Protein AF-A0A9W7A7F4-F1 (afdb_monomer)

InterPro domains:
  IPR001915 Peptidase M48 [PF01435] (98-163)
  IPR051156 Mitochondrial and Outer Membrane Metalloprotease [PTHR22726] (37-163)

Secondary structure (DSSP, 8-state):
--HHHHHHHHHHHHHHH-HHHHHHHHHHHHHHHHS-EE-TTSPEEPPEEPPTTSHHHHHHHHHHHHHHHHHHHHHHHHHHHHHHHHH-TTS-HHHHHHHHHHHHHHHHHHHHHSS--EEEEEE-SS--EEE-TTSTTEEEEETHHHHTS---HHHHHHHHHH-

Radius of gyration: 20.84 Å; Cα contacts (8 Å, |Δi|>4): 187; chains: 1; bounding box: 45×33×65 Å

Organism: NCBI:txid2557542

Solvent-accessible surface area (backbone atoms only — not comparable to full-atom values): 9164 Å² total; per-residue (Å²): 134,54,74,66,58,53,50,51,52,50,52,51,52,49,33,71,75,38,50,67,62,43,50,52,49,52,51,50,53,53,48,49,74,74,47,65,41,63,43,101,86,70,44,84,41,82,60,49,72,56,53,74,84,36,69,70,35,45,51,50,45,54,43,49,53,50,49,56,51,49,53,48,54,53,40,52,52,52,39,54,55,42,54,52,49,74,69,37,87,84,48,60,73,92,53,45,65,61,47,53,52,51,36,51,52,37,52,54,52,44,56,71,67,58,70,82,73,45,72,47,34,31,59,34,73,59,65,45,70,47,61,45,89,92,47,70,59,36,43,38,34,26,42,3,36,58,68,70,67,52,47,50,72,67,56,46,40,52,56,65,66,73,91

Foldseek 3Di:
DDPVVVVVVVLVVVCVVPVPVSLVVVVQVVQCVPQWDADPVRHTDRWDWDDCPDPVNVLLVVLLVVLLVVQLVVLVVLLVVLVVLLPDPPRDPVCNVVSVVSNVVSVVVNVLSPDAAHEIETAHLPQDWDDDPSNRRYIYGYCNVCPVVVDDSVRSSVRSNVD

Mean predicted aligned error: 6.33 Å

Nearest PDB structures (foldseek):
  1wp1-assembly2_B  TM=5.362E-01  e=5.626E+00  Pseudomonas aeruginosa

Structure (mmCIF, N/CA/C/O backbone):
data_AF-A0A9W7A7F4-F1
#
_entry.id   AF-A0A9W7A7F4-F1
#
loop_
_atom_site.group_PDB
_atom_site.id
_atom_site.type_symbol
_atom_site.label_atom_id
_atom_site.label_alt_id
_atom_site.label_comp_id
_atom_site.label_asym_id
_atom_site.label_entity_id
_atom_site.label_seq_id
_atom_site.pdbx_PDB_ins_code
_atom_site.Cartn_x
_atom_site.Cartn_y
_atom_site.Cartn_z
_atom_site.occupancy
_atom_site.B_iso_or_equiv
_atom_site.auth_seq_id
_atom_site.auth_comp_id
_atom_site.auth_asym_id
_atom_site.auth_atom_id
_atom_site.pdbx_PDB_model_num
ATOM 1 N N . MET A 1 1 ? 25.182 19.695 19.123 1.00 54.38 1 MET A N 1
ATOM 2 C CA . MET A 1 1 ? 24.332 18.549 18.725 1.00 54.38 1 MET A CA 1
ATOM 3 C C . MET A 1 1 ? 22.884 19.006 18.854 1.00 54.38 1 MET A C 1
ATOM 5 O O . MET A 1 1 ? 22.539 19.484 19.928 1.00 54.38 1 MET A O 1
ATOM 9 N N . SER A 1 2 ? 22.081 19.009 17.782 1.00 72.38 2 SER A N 1
ATOM 10 C CA . SER A 1 2 ? 20.698 19.516 17.869 1.00 72.38 2 SER A CA 1
ATOM 11 C C . SER A 1 2 ? 19.774 18.485 18.524 1.00 72.38 2 SER A C 1
ATOM 13 O O . SER A 1 2 ? 19.998 17.283 18.389 1.00 72.38 2 SER A O 1
ATOM 15 N N . ILE A 1 3 ? 18.711 18.945 19.191 1.00 62.50 3 ILE A N 1
ATOM 16 C CA . ILE A 1 3 ? 17.691 18.084 19.822 1.00 62.50 3 ILE A CA 1
ATOM 17 C C . ILE A 1 3 ? 17.144 17.045 18.825 1.00 62.50 3 ILE A C 1
ATOM 19 O O . ILE A 1 3 ? 16.932 15.889 19.180 1.00 62.50 3 ILE A O 1
ATOM 23 N N . TYR A 1 4 ? 17.008 17.425 17.551 1.00 57.25 4 TYR A N 1
ATOM 24 C CA . TYR A 1 4 ? 16.589 16.534 16.469 1.00 57.25 4 TYR A CA 1
ATOM 25 C C . TYR A 1 4 ? 17.594 15.404 16.189 1.00 57.25 4 TYR A C 1
ATOM 27 O O . TYR A 1 4 ? 17.204 14.250 16.017 1.00 57.25 4 TYR A O 1
ATOM 35 N N . GLN A 1 5 ? 18.895 15.706 16.170 1.00 56.16 5 GLN A N 1
ATOM 36 C CA . GLN A 1 5 ? 19.937 14.698 15.950 1.00 56.16 5 GLN A CA 1
ATOM 37 C C . GLN A 1 5 ? 20.055 13.736 17.135 1.00 56.16 5 GLN A C 1
ATOM 39 O O . GLN A 1 5 ? 20.182 12.531 16.926 1.00 56.16 5 GLN A O 1
ATOM 44 N N . THR A 1 6 ? 19.939 14.250 18.362 1.00 59.50 6 THR A N 1
ATOM 45 C CA . THR A 1 6 ? 19.920 13.433 19.582 1.00 59.50 6 THR A CA 1
ATOM 46 C C . THR A 1 6 ? 18.681 12.535 19.628 1.00 59.50 6 THR A C 1
ATOM 48 O O . THR A 1 6 ? 18.804 11.340 19.883 1.00 59.50 6 THR A O 1
ATOM 51 N N . GLY A 1 7 ? 17.501 13.066 19.285 1.00 56.88 7 GLY A N 1
ATOM 52 C CA . GLY A 1 7 ? 16.259 12.291 19.194 1.00 56.88 7 GLY A CA 1
ATOM 53 C C . GLY A 1 7 ? 16.310 11.202 18.118 1.00 56.88 7 GLY A C 1
ATOM 54 O O . GLY A 1 7 ? 15.898 10.071 18.368 1.00 56.88 7 GLY A O 1
ATOM 55 N N . LYS A 1 8 ? 16.895 11.496 16.948 1.00 70.75 8 LYS A N 1
ATOM 56 C CA . LYS A 1 8 ? 17.118 10.503 15.887 1.00 70.75 8 LYS A CA 1
ATOM 57 C C . LYS A 1 8 ? 18.066 9.391 16.344 1.00 70.75 8 LYS A C 1
ATOM 59 O O . LYS A 1 8 ? 17.752 8.223 16.139 1.00 70.75 8 LYS A O 1
ATOM 64 N N . ALA A 1 9 ? 19.183 9.747 16.982 1.00 65.00 9 ALA A N 1
ATOM 65 C CA . ALA A 1 9 ? 20.168 8.792 17.488 1.00 65.00 9 ALA A CA 1
ATOM 66 C C . ALA A 1 9 ? 19.584 7.880 18.584 1.00 65.00 9 ALA A C 1
ATOM 68 O O . ALA A 1 9 ? 19.774 6.662 18.542 1.00 65.00 9 ALA A O 1
ATOM 69 N N . MET A 1 10 ? 18.810 8.447 19.517 1.00 63.84 10 MET A N 1
ATOM 70 C CA . MET A 1 10 ? 18.088 7.678 20.536 1.00 63.84 10 MET A CA 1
ATOM 71 C C . MET A 1 10 ? 17.036 6.758 19.913 1.00 63.84 10 MET A C 1
ATOM 73 O O . MET A 1 10 ? 17.006 5.574 20.236 1.00 63.84 10 MET A O 1
ATOM 77 N N . GLY A 1 11 ? 16.244 7.252 18.957 1.00 70.44 11 GLY A N 1
ATOM 78 C CA . GLY A 1 11 ? 15.272 6.432 18.231 1.00 70.44 11 GLY A CA 1
ATOM 79 C C . GLY A 1 11 ? 15.921 5.255 17.496 1.00 70.44 11 GLY A C 1
ATOM 80 O O . GLY A 1 11 ? 15.416 4.135 17.559 1.00 70.44 11 GLY A O 1
ATOM 81 N N . THR A 1 12 ? 17.081 5.466 16.861 1.00 74.44 12 THR A N 1
ATOM 82 C CA . THR A 1 12 ? 17.837 4.380 16.216 1.00 74.44 12 THR A CA 1
ATOM 83 C C . THR A 1 12 ? 18.415 3.378 17.211 1.00 74.44 12 THR A C 1
ATOM 85 O O . THR A 1 12 ? 18.396 2.182 16.933 1.00 74.44 12 THR A O 1
ATOM 88 N N . ALA A 1 13 ? 18.892 3.830 18.374 1.00 72.62 13 ALA A N 1
ATOM 89 C CA . ALA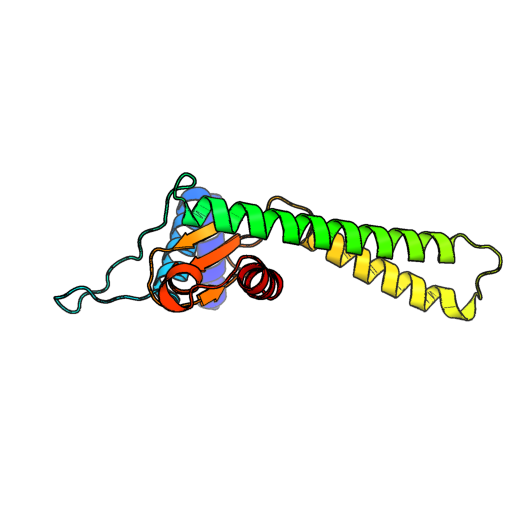 A 1 13 ? 19.426 2.946 19.409 1.00 72.62 13 ALA A CA 1
ATOM 90 C C . ALA A 1 13 ? 18.321 2.098 20.063 1.00 72.62 13 ALA A C 1
ATOM 92 O O . ALA A 1 13 ? 18.501 0.900 20.277 1.00 72.62 13 ALA A O 1
ATOM 93 N N . GLU A 1 14 ? 17.154 2.691 20.329 1.00 72.75 14 GLU A N 1
ATOM 94 C CA . GLU A 1 14 ? 15.988 1.966 20.841 1.00 72.75 14 GLU A CA 1
ATOM 95 C C . GLU A 1 14 ? 15.460 0.945 19.831 1.00 72.75 14 GLU A C 1
ATOM 97 O O . GLU A 1 14 ? 15.191 -0.198 20.204 1.00 72.75 14 GLU A O 1
ATOM 102 N N . TYR A 1 15 ? 15.368 1.327 18.553 1.00 75.81 15 TYR A N 1
ATOM 103 C CA . TYR A 1 15 ? 14.976 0.406 17.488 1.00 75.81 15 TYR A CA 1
ATOM 104 C C . TYR A 1 15 ? 15.977 -0.746 17.342 1.00 75.81 15 TYR A C 1
ATOM 106 O O . TYR A 1 15 ? 15.565 -1.888 17.184 1.00 75.81 15 TYR A O 1
ATOM 114 N N . ALA A 1 16 ? 17.284 -0.478 17.429 1.00 79.38 16 ALA A N 1
ATOM 115 C CA . ALA A 1 16 ? 18.311 -1.517 17.358 1.00 79.38 16 ALA A CA 1
ATOM 116 C C . ALA A 1 16 ? 18.244 -2.501 18.540 1.00 79.38 16 ALA A C 1
ATOM 118 O O . ALA A 1 16 ? 18.563 -3.677 18.375 1.00 79.38 16 ALA A O 1
ATOM 119 N N . ARG A 1 17 ? 17.817 -2.032 19.719 1.00 87.62 17 ARG A N 1
ATOM 120 C CA . ARG A 1 17 ? 17.702 -2.851 20.932 1.00 87.62 17 ARG A CA 1
ATOM 121 C C . ARG A 1 17 ? 16.476 -3.765 20.919 1.00 87.62 17 ARG A C 1
ATOM 123 O O . ARG A 1 17 ? 16.596 -4.925 21.299 1.00 87.62 17 ARG A O 1
ATOM 130 N N . ASP A 1 18 ? 15.313 -3.252 20.515 1.00 88.62 18 ASP A N 1
ATOM 131 C CA . ASP A 1 18 ? 14.085 -4.044 20.359 1.00 88.62 18 ASP A CA 1
ATOM 132 C C . ASP A 1 18 ? 13.238 -3.522 19.182 1.00 88.62 18 ASP A C 1
ATOM 134 O O . ASP A 1 18 ? 12.336 -2.689 19.360 1.00 88.62 18 ASP A O 1
ATOM 138 N N . PRO A 1 19 ? 13.492 -4.037 17.965 1.00 83.62 19 PRO A N 1
ATOM 139 C CA . PRO A 1 19 ? 12.781 -3.606 16.768 1.00 83.62 19 PRO A CA 1
ATOM 140 C C . PRO A 1 19 ? 11.269 -3.831 16.861 1.00 83.62 19 PRO A C 1
ATOM 142 O O . PRO A 1 19 ? 10.488 -3.017 16.371 1.00 83.62 19 PRO A O 1
ATOM 145 N N . ARG A 1 20 ? 10.833 -4.915 17.520 1.00 84.75 20 ARG A N 1
ATOM 146 C CA . ARG A 1 20 ? 9.413 -5.288 17.599 1.00 84.75 20 ARG A CA 1
ATOM 147 C C . ARG A 1 20 ? 8.648 -4.346 18.518 1.00 84.75 20 ARG A C 1
ATOM 149 O O . ARG A 1 20 ? 7.540 -3.920 18.182 1.00 84.75 20 ARG A O 1
ATOM 156 N N . ALA A 1 21 ? 9.219 -4.008 19.673 1.00 85.88 21 ALA A N 1
ATOM 157 C CA . ALA A 1 21 ? 8.608 -3.043 20.580 1.00 85.88 21 ALA A CA 1
ATOM 158 C C . ALA A 1 21 ? 8.563 -1.638 19.964 1.00 85.88 21 ALA A C 1
ATOM 160 O O . ALA A 1 21 ? 7.541 -0.954 20.082 1.00 85.88 21 ALA A O 1
ATOM 161 N N . ALA A 1 22 ? 9.627 -1.226 19.268 1.00 84.62 22 ALA A N 1
ATOM 162 C CA . ALA A 1 22 ? 9.674 0.054 18.567 1.00 84.62 22 ALA A CA 1
ATOM 163 C C . ALA A 1 22 ? 8.623 0.129 17.445 1.00 84.62 22 ALA A C 1
ATOM 165 O O . ALA A 1 22 ? 7.849 1.083 17.382 1.00 84.62 22 ALA A O 1
ATOM 166 N N . GLU A 1 23 ? 8.513 -0.913 16.621 1.00 85.25 23 GLU A N 1
ATOM 167 C CA . GLU A 1 23 ? 7.505 -1.017 15.564 1.00 85.25 23 GLU A CA 1
ATOM 168 C C . GLU A 1 23 ? 6.076 -0.984 16.122 1.00 85.25 23 GLU A C 1
ATOM 170 O O . GLU A 1 23 ? 5.215 -0.271 15.601 1.00 85.25 23 GLU A O 1
ATOM 175 N N . LYS A 1 24 ? 5.816 -1.702 17.224 1.00 88.06 24 LYS A N 1
ATOM 176 C CA . LYS A 1 24 ? 4.527 -1.658 17.926 1.00 88.06 24 LYS A CA 1
ATOM 177 C C . LYS A 1 24 ? 4.209 -0.247 18.425 1.00 88.06 24 LYS A C 1
ATOM 179 O O . LYS A 1 24 ? 3.062 0.181 18.308 1.00 88.06 24 LYS A O 1
ATOM 184 N N . ARG A 1 25 ? 5.197 0.477 18.956 1.00 88.12 25 ARG A N 1
ATOM 185 C CA . ARG A 1 25 ? 5.030 1.855 19.439 1.00 88.12 25 ARG A CA 1
ATOM 186 C C . ARG A 1 25 ? 4.703 2.817 18.299 1.00 88.12 25 ARG A C 1
ATOM 188 O O . ARG A 1 25 ? 3.709 3.529 18.399 1.00 88.12 25 ARG A O 1
ATOM 195 N N . ILE A 1 26 ? 5.474 2.772 17.209 1.00 88.31 26 ILE A N 1
ATOM 196 C CA . ILE A 1 26 ? 5.240 3.574 15.996 1.00 88.31 26 ILE A CA 1
ATOM 197 C C . ILE A 1 26 ? 3.840 3.302 15.453 1.00 88.31 26 ILE A C 1
ATOM 199 O O . ILE A 1 26 ? 3.063 4.228 15.243 1.00 88.31 26 ILE A O 1
ATOM 203 N N . ARG A 1 27 ? 3.478 2.024 15.292 1.00 89.88 27 ARG A N 1
ATOM 204 C CA . ARG A 1 27 ? 2.142 1.627 14.840 1.00 89.88 27 ARG A CA 1
ATOM 205 C C . ARG A 1 27 ? 1.055 2.219 15.730 1.00 89.88 27 ARG A C 1
ATOM 207 O O . ARG A 1 27 ? 0.090 2.770 15.223 1.00 89.88 27 ARG A O 1
ATOM 214 N N . ASN A 1 28 ? 1.201 2.084 17.044 1.00 89.44 28 ASN A N 1
ATOM 215 C CA . ASN A 1 28 ? 0.206 2.572 17.987 1.00 89.44 28 ASN A CA 1
ATOM 216 C C . ASN A 1 28 ? 0.070 4.101 17.933 1.00 89.44 28 ASN A C 1
ATOM 218 O O . ASN A 1 28 ? -1.046 4.604 17.987 1.00 89.44 28 ASN A O 1
ATOM 222 N N . GLN A 1 29 ? 1.177 4.827 17.772 1.00 88.81 29 GLN A N 1
ATOM 223 C CA . GLN A 1 29 ? 1.161 6.278 17.595 1.00 88.81 29 GLN A CA 1
ATOM 224 C C . GLN A 1 29 ? 0.448 6.689 16.299 1.00 88.81 29 GLN A C 1
ATOM 226 O O . GLN A 1 29 ? -0.386 7.591 16.326 1.00 88.81 29 GLN A O 1
ATOM 231 N N . LEU A 1 30 ? 0.726 5.999 15.188 1.00 89.31 30 LEU A N 1
ATOM 232 C CA . LEU A 1 30 ? 0.061 6.243 13.906 1.00 89.31 30 LEU A CA 1
ATOM 233 C C . LEU A 1 30 ? -1.450 6.012 14.010 1.00 89.31 30 LEU A C 1
ATOM 235 O O . LEU A 1 30 ? -2.230 6.900 13.674 1.00 89.31 30 LEU A O 1
ATOM 239 N N . VAL A 1 31 ? -1.856 4.859 14.547 1.00 89.56 31 VAL A N 1
ATOM 240 C CA . VAL A 1 31 ? -3.269 4.500 14.748 1.00 89.56 31 VAL A CA 1
ATOM 241 C C . VAL A 1 31 ? -3.981 5.537 15.617 1.00 89.56 31 VAL A C 1
ATOM 243 O O . VAL A 1 31 ? -5.046 6.009 15.237 1.00 89.56 31 VAL A O 1
ATOM 246 N N . MET A 1 32 ? -3.376 5.956 16.732 1.00 88.12 32 MET A N 1
ATOM 247 C CA . MET A 1 32 ? -3.961 6.986 17.599 1.00 88.12 32 MET A CA 1
ATOM 248 C C . MET A 1 32 ? -4.123 8.335 16.905 1.00 88.12 32 MET A C 1
ATOM 250 O O . MET A 1 32 ? -5.066 9.047 17.212 1.00 88.12 32 MET A O 1
ATOM 254 N N . SER A 1 33 ? -3.214 8.702 15.999 1.00 87.38 33 SER A N 1
ATOM 255 C CA . SER A 1 33 ? -3.287 9.992 15.304 1.00 87.38 33 SER A CA 1
ATOM 256 C C . SER A 1 33 ? -4.374 10.055 14.227 1.00 87.38 33 SER A C 1
ATOM 258 O O . SER A 1 33 ? -4.843 11.144 13.922 1.00 87.38 33 SER A O 1
ATOM 260 N N . 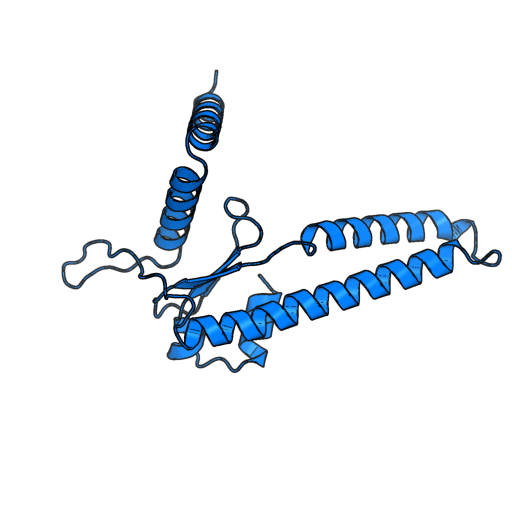GLN A 1 34 ? -4.761 8.909 13.657 1.00 85.94 34 GLN A N 1
ATOM 261 C CA . GLN A 1 34 ? -5.675 8.838 12.507 1.00 85.94 34 GLN A CA 1
ATOM 262 C C . GLN A 1 34 ? -7.061 8.291 12.863 1.00 85.94 34 GLN A C 1
ATOM 264 O O . GLN A 1 34 ? -8.049 8.660 12.246 1.00 85.94 34 GLN A O 1
ATOM 269 N N . ALA A 1 35 ? -7.156 7.424 13.869 1.00 81.94 35 ALA A N 1
ATOM 270 C CA . ALA A 1 35 ? -8.409 6.812 14.304 1.00 81.94 35 ALA A CA 1
ATOM 271 C C . ALA A 1 35 ? -8.767 7.233 15.737 1.00 81.94 35 ALA A C 1
ATOM 273 O O . ALA A 1 35 ? -9.302 6.444 16.504 1.00 81.94 35 ALA A O 1
ATOM 274 N N . PHE A 1 36 ? -8.406 8.457 16.134 1.00 83.38 36 PHE A N 1
ATOM 275 C CA . PHE A 1 36 ? -8.655 8.949 17.485 1.00 83.38 36 PHE A CA 1
ATOM 276 C C . PHE A 1 36 ? -10.147 8.922 17.829 1.00 83.38 36 PHE A C 1
ATOM 278 O O . PHE A 1 36 ? -10.967 9.508 17.124 1.00 83.38 36 PHE A O 1
ATOM 285 N N . GLU A 1 37 ? -10.474 8.312 18.964 1.00 82.75 37 GLU A N 1
ATOM 286 C CA . GLU A 1 37 ? -11.824 8.283 19.513 1.00 82.75 37 GLU A CA 1
ATOM 287 C C . GLU A 1 37 ? -11.792 8.618 21.003 1.00 82.75 37 GLU A C 1
ATOM 289 O O . GLU A 1 37 ? -10.815 8.340 21.707 1.00 82.75 37 GLU A O 1
ATOM 294 N N . LEU A 1 38 ? -12.884 9.205 21.485 1.00 85.69 38 LEU A N 1
ATOM 295 C CA . LEU A 1 38 ? -13.135 9.404 22.906 1.00 85.69 38 LEU A CA 1
ATOM 296 C C . LEU A 1 38 ? -14.102 8.327 23.404 1.00 85.69 38 LEU A C 1
ATOM 298 O O . LEU A 1 38 ? -15.012 7.922 22.682 1.00 85.69 38 LEU A O 1
ATOM 302 N N . ASP A 1 39 ? -13.905 7.854 24.630 1.00 85.06 39 ASP A N 1
ATOM 303 C CA . ASP A 1 39 ? -14.911 7.061 25.332 1.00 85.06 39 ASP A CA 1
ATOM 304 C C . ASP A 1 39 ? -16.077 7.938 25.826 1.00 85.06 39 ASP A C 1
ATOM 306 O O . ASP A 1 39 ? -16.063 9.164 25.699 1.00 85.06 39 ASP A O 1
ATOM 310 N N . GLU A 1 40 ? -17.102 7.309 26.407 1.00 85.56 40 GLU A N 1
ATOM 311 C CA . GLU A 1 40 ? -18.279 8.003 26.956 1.00 85.56 40 GLU A CA 1
ATOM 312 C C . GLU A 1 40 ? -17.922 9.021 28.058 1.00 85.56 40 GLU A C 1
ATOM 314 O O . GLU A 1 40 ? -18.688 9.944 28.324 1.00 85.56 40 GLU A O 1
ATOM 319 N N . GLY A 1 41 ? -16.746 8.884 28.680 1.00 87.56 41 GLY A N 1
ATOM 320 C CA . GLY A 1 41 ? -16.205 9.805 29.677 1.00 87.56 41 GLY A CA 1
ATOM 321 C C . GLY A 1 41 ? -15.279 10.879 29.099 1.00 87.56 41 GLY A C 1
ATOM 322 O O . GLY A 1 41 ? -14.627 11.585 29.872 1.00 87.56 41 GLY A O 1
ATOM 323 N N . GLY A 1 42 ? -15.176 10.996 27.771 1.00 86.25 42 GLY A N 1
ATOM 324 C CA . GLY A 1 42 ? -14.322 11.972 27.098 1.00 86.25 42 GLY A CA 1
ATOM 325 C C . GLY A 1 42 ? -12.825 11.654 27.162 1.00 86.25 42 GLY A C 1
ATOM 326 O O . GLY A 1 42 ? -12.007 12.537 26.899 1.00 86.25 42 GLY A O 1
ATOM 327 N N . LYS A 1 43 ? -12.430 10.424 27.521 1.00 86.00 43 LYS A N 1
ATOM 328 C CA . LYS A 1 43 ? -11.020 10.007 27.556 1.00 86.00 43 LYS A CA 1
ATOM 329 C C . LYS A 1 43 ? -10.603 9.370 26.230 1.00 86.00 43 LYS A C 1
ATOM 331 O O . LYS A 1 43 ? -11.397 8.652 25.629 1.00 86.00 43 LYS A O 1
ATOM 336 N N . PRO A 1 44 ? -9.345 9.558 25.790 1.00 83.56 44 PRO A N 1
ATOM 337 C CA . PRO A 1 44 ? -8.815 8.875 24.616 1.00 83.56 44 PRO A CA 1
ATOM 338 C C . PRO A 1 44 ? -8.951 7.355 24.722 1.00 83.56 44 PRO A C 1
ATOM 340 O O . PRO A 1 44 ? -8.377 6.725 25.615 1.00 83.56 44 PRO A O 1
ATOM 343 N N . LYS A 1 45 ? -9.666 6.763 23.772 1.00 86.50 45 LYS A N 1
ATOM 344 C CA . LYS A 1 45 ? -9.808 5.319 23.626 1.00 86.50 45 LYS A CA 1
ATOM 345 C C . LYS A 1 45 ? -8.855 4.839 22.542 1.00 86.50 45 LYS A C 1
ATOM 347 O O . LYS A 1 45 ? -8.834 5.372 21.437 1.00 86.50 45 LYS A O 1
ATOM 352 N N . PHE A 1 46 ? -8.065 3.813 22.853 1.00 85.50 46 PHE A N 1
ATOM 353 C CA . PHE A 1 46 ? -7.178 3.224 21.856 1.00 85.50 46 PHE A CA 1
ATOM 354 C C . PHE A 1 46 ? -7.994 2.424 20.826 1.00 85.50 46 PHE A C 1
ATOM 356 O O . PHE A 1 46 ? -8.728 1.514 21.233 1.00 85.50 46 PHE A O 1
ATOM 363 N N . PRO A 1 47 ? -7.852 2.699 19.518 1.00 87.94 47 PRO A N 1
ATOM 364 C CA . PRO A 1 47 ? -8.593 1.984 18.487 1.00 87.94 47 PRO A CA 1
ATOM 365 C C . PRO A 1 47 ? -8.229 0.505 18.473 1.00 87.94 47 PRO A C 1
ATOM 367 O O . PRO A 1 47 ? -7.056 0.116 18.530 1.00 87.94 47 PRO A O 1
ATOM 370 N N . LYS A 1 48 ? -9.242 -0.353 18.396 1.00 92.44 48 LYS A N 1
ATOM 371 C CA . LYS A 1 48 ? -9.031 -1.798 18.413 1.00 92.44 48 LYS A CA 1
ATOM 372 C C . LYS A 1 48 ? -8.523 -2.247 17.046 1.00 92.44 48 LYS A C 1
ATOM 374 O O . LYS A 1 48 ? -9.149 -1.994 16.027 1.00 92.44 48 LYS A O 1
ATOM 379 N N . LEU A 1 49 ? -7.403 -2.963 17.010 1.00 94.31 49 LEU A N 1
ATOM 380 C CA . LEU A 1 49 ? -6.955 -3.623 15.782 1.00 94.31 49 LEU A CA 1
ATOM 381 C C . LEU A 1 49 ? -7.712 -4.938 15.607 1.00 94.31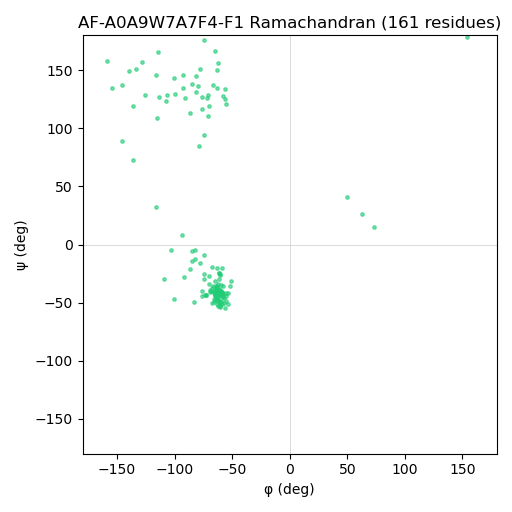 49 LEU A C 1
ATOM 383 O O . LEU A 1 49 ? -7.787 -5.745 16.538 1.00 94.31 49 LEU A O 1
ATOM 387 N N . LEU A 1 50 ? -8.253 -5.170 14.416 1.00 94.94 50 LEU A N 1
ATOM 388 C CA . LEU A 1 50 ? -8.966 -6.404 14.115 1.00 94.94 50 LEU A CA 1
ATOM 389 C C . LEU A 1 50 ? -7.991 -7.538 13.809 1.00 94.94 50 LEU A C 1
ATOM 391 O O . LEU A 1 50 ? -7.020 -7.379 13.063 1.00 94.94 50 LEU A O 1
ATOM 395 N N . GLY A 1 51 ? -8.284 -8.713 14.367 1.00 94.12 51 GLY A N 1
ATOM 396 C CA . GLY A 1 51 ? -7.531 -9.932 14.087 1.00 94.12 51 GLY A CA 1
ATOM 397 C C . GLY A 1 51 ? -7.611 -10.331 12.612 1.00 94.12 51 GLY A C 1
ATOM 398 O O . GLY A 1 51 ? -8.569 -9.996 11.919 1.00 94.12 51 GLY A O 1
ATOM 399 N N . THR A 1 52 ? -6.621 -11.086 12.143 1.00 93.06 52 THR A N 1
ATOM 400 C CA . THR A 1 52 ? -6.507 -11.540 10.742 1.00 93.06 52 THR A CA 1
ATOM 401 C C . THR A 1 52 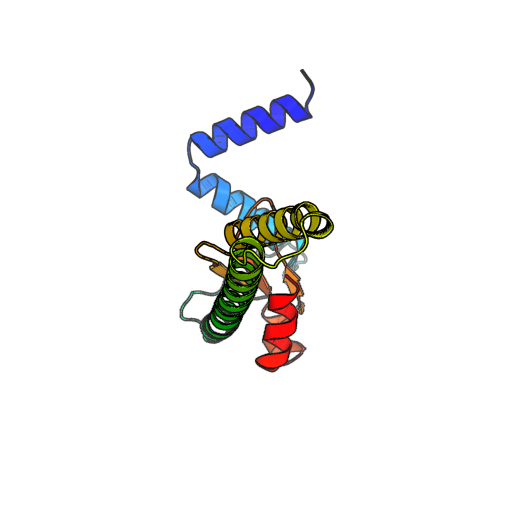? -7.670 -12.418 10.279 1.00 93.06 52 THR A C 1
ATOM 403 O O . THR A 1 52 ? -7.976 -12.456 9.096 1.00 93.06 52 THR A O 1
ATOM 406 N N . LEU A 1 53 ? -8.355 -13.090 11.209 1.00 95.06 53 LEU A N 1
ATOM 407 C CA . LEU A 1 53 ? -9.536 -13.914 10.923 1.00 95.06 53 LEU A CA 1
ATOM 408 C C . LEU A 1 53 ? -10.848 -13.115 10.889 1.00 95.06 53 LEU A C 1
ATOM 410 O O . LEU A 1 53 ? -11.897 -13.675 10.582 1.00 95.06 53 LEU A O 1
ATOM 414 N N . HIS A 1 54 ? -10.823 -11.822 11.224 1.00 96.88 54 HIS A N 1
ATOM 415 C CA . HIS A 1 54 ? -12.024 -10.997 11.180 1.00 96.88 54 HIS A CA 1
ATOM 416 C C . HIS A 1 54 ? -12.496 -10.824 9.723 1.00 96.88 54 HIS A C 1
ATOM 418 O O . HIS A 1 54 ? -11.661 -10.516 8.870 1.00 96.88 54 HIS A O 1
ATOM 424 N N . PRO A 1 55 ? -13.805 -10.922 9.413 1.00 95.94 55 PRO A N 1
ATOM 425 C CA . PRO A 1 55 ? -14.301 -10.841 8.035 1.00 95.94 55 PRO A CA 1
ATOM 426 C C . PRO A 1 55 ? -13.844 -9.586 7.279 1.00 95.94 55 PRO A C 1
ATOM 428 O O . PRO A 1 55 ? -13.414 -9.672 6.132 1.00 95.94 55 PRO A O 1
ATOM 431 N N . GLY A 1 56 ? -13.854 -8.424 7.944 1.00 94.56 56 GLY A N 1
ATOM 432 C CA . GLY A 1 56 ? -13.342 -7.175 7.365 1.00 94.56 56 GLY A CA 1
ATOM 433 C C . GLY A 1 56 ? -11.841 -7.216 7.054 1.00 94.56 56 GLY A C 1
ATOM 434 O O . GLY A 1 56 ? -11.415 -6.695 6.029 1.00 94.56 56 GLY A O 1
ATOM 435 N N . HIS A 1 57 ? -11.042 -7.892 7.887 1.00 97.19 57 HIS A N 1
ATOM 436 C CA . HIS A 1 57 ? -9.612 -8.077 7.628 1.00 97.19 57 HIS A CA 1
ATOM 437 C C . HIS A 1 57 ? -9.401 -8.983 6.418 1.00 97.19 57 HIS A C 1
ATOM 439 O O . HIS A 1 57 ? -8.708 -8.595 5.482 1.00 97.19 57 HIS A O 1
ATOM 445 N N . VAL A 1 58 ? -10.062 -10.144 6.397 1.00 97.62 58 VAL A N 1
ATOM 446 C CA . VAL A 1 58 ? -9.990 -11.101 5.284 1.00 97.62 58 VAL A CA 1
ATOM 447 C C . VAL A 1 58 ? -10.361 -10.426 3.962 1.00 97.62 58 VAL A C 1
ATOM 449 O O . VAL A 1 58 ? -9.658 -10.577 2.964 1.00 97.62 58 VAL A O 1
ATOM 452 N N . ARG A 1 59 ? -11.433 -9.627 3.961 1.00 97.19 59 ARG A N 1
ATOM 453 C CA . ARG A 1 59 ? -11.882 -8.870 2.789 1.00 97.19 59 ARG A CA 1
ATOM 454 C C . ARG A 1 59 ? -10.822 -7.881 2.295 1.00 97.19 59 ARG A C 1
ATOM 456 O O . ARG A 1 59 ? -10.439 -7.943 1.127 1.00 97.19 59 ARG A O 1
ATOM 463 N N . VAL A 1 60 ? -10.323 -7.010 3.176 1.00 97.44 60 VAL A N 1
ATOM 464 C CA . VAL A 1 60 ? -9.267 -6.032 2.850 1.00 97.44 60 VAL A CA 1
ATOM 465 C C . VAL A 1 60 ? -8.017 -6.738 2.332 1.00 97.44 60 VAL A C 1
ATOM 467 O O . VAL A 1 60 ? -7.433 -6.311 1.340 1.00 97.44 60 VAL A O 1
ATOM 470 N N . GLU A 1 61 ? -7.622 -7.842 2.958 1.00 97.06 61 GLU A N 1
ATOM 471 C CA . GLU A 1 61 ? -6.442 -8.598 2.562 1.00 97.06 61 GLU A CA 1
ATOM 472 C C . GLU A 1 61 ? -6.595 -9.222 1.167 1.00 97.06 61 GLU A C 1
ATOM 474 O O . GLU A 1 61 ? -5.669 -9.145 0.356 1.00 97.06 61 GLU A O 1
ATOM 479 N N . ILE A 1 62 ? -7.758 -9.798 0.844 1.00 97.50 62 ILE A N 1
ATOM 480 C CA . ILE A 1 62 ? -8.038 -10.340 -0.494 1.00 97.50 62 ILE A CA 1
ATOM 481 C C . ILE A 1 62 ? -7.946 -9.236 -1.550 1.00 97.50 62 ILE A C 1
ATOM 483 O O . ILE A 1 62 ? -7.261 -9.410 -2.564 1.00 97.50 62 ILE A O 1
ATOM 487 N N . VAL A 1 63 ? -8.616 -8.105 -1.318 1.00 97.69 63 VAL A N 1
ATOM 488 C CA . VAL A 1 63 ? -8.633 -6.970 -2.251 1.00 97.69 63 VAL A CA 1
ATOM 489 C C . VAL A 1 63 ? -7.225 -6.393 -2.411 1.00 97.69 63 VAL A C 1
ATOM 491 O O . VAL A 1 63 ? -6.702 -6.323 -3.524 1.00 97.69 63 VAL A O 1
ATOM 494 N N . GLY A 1 64 ? -6.555 -6.091 -1.305 1.00 96.62 64 GLY A N 1
ATOM 495 C CA . GLY A 1 64 ? -5.207 -5.538 -1.290 1.00 96.62 64 GLY A CA 1
ATOM 496 C C . GLY A 1 64 ? -4.171 -6.435 -1.973 1.00 96.62 64 GLY A C 1
ATOM 497 O O . GLY A 1 64 ? -3.362 -5.968 -2.779 1.00 96.62 64 GLY A O 1
ATOM 498 N N . ARG A 1 65 ? -4.222 -7.755 -1.749 1.00 95.94 65 ARG A N 1
ATOM 499 C CA . ARG A 1 65 ? -3.336 -8.710 -2.441 1.00 95.94 65 ARG A CA 1
ATOM 500 C C . ARG A 1 65 ? -3.562 -8.720 -3.951 1.00 95.94 65 ARG A C 1
ATOM 502 O O . ARG A 1 65 ? -2.590 -8.848 -4.701 1.00 95.94 65 ARG A O 1
ATOM 509 N N . ARG A 1 66 ? -4.810 -8.578 -4.415 1.00 96.62 66 ARG A N 1
ATOM 510 C CA . ARG A 1 66 ? -5.121 -8.479 -5.851 1.00 96.62 66 ARG A CA 1
ATOM 511 C C . ARG A 1 66 ? -4.520 -7.215 -6.462 1.00 96.62 66 ARG A C 1
ATOM 513 O O . ARG A 1 66 ? -3.908 -7.320 -7.523 1.00 96.62 66 ARG A O 1
ATOM 520 N N . ILE A 1 67 ? -4.606 -6.075 -5.776 1.00 95.62 67 ILE A N 1
ATOM 521 C CA . ILE A 1 67 ? -4.006 -4.805 -6.222 1.00 95.62 67 ILE A CA 1
ATOM 522 C C . ILE A 1 67 ? -2.492 -4.945 -6.346 1.00 95.62 67 ILE A C 1
ATOM 524 O O . ILE A 1 67 ? -1.940 -4.704 -7.416 1.00 95.62 67 ILE A O 1
ATOM 528 N N . VAL A 1 68 ? -1.817 -5.417 -5.292 1.00 94.69 68 VAL A N 1
ATOM 529 C CA . VAL A 1 68 ? -0.354 -5.584 -5.293 1.00 94.69 68 VAL A CA 1
ATOM 530 C C . VAL A 1 68 ? 0.091 -6.536 -6.408 1.00 94.69 68 VAL A C 1
ATOM 532 O O . VAL A 1 68 ? 1.086 -6.277 -7.091 1.00 94.69 68 VAL A O 1
ATOM 535 N N . LYS A 1 69 ? -0.652 -7.628 -6.637 1.00 95.19 69 LYS A N 1
ATOM 536 C CA . LYS A 1 69 ? -0.394 -8.560 -7.745 1.00 95.19 69 LYS A CA 1
ATOM 537 C C . LYS A 1 69 ? -0.591 -7.892 -9.111 1.00 95.19 69 LYS A C 1
ATOM 539 O O . LYS A 1 69 ? 0.255 -8.064 -9.991 1.00 95.19 69 LYS A O 1
ATOM 544 N N . GLY A 1 70 ? -1.676 -7.141 -9.290 1.00 95.06 70 GLY A N 1
ATOM 545 C CA . GLY A 1 70 ? -1.971 -6.410 -10.523 1.00 95.06 70 GLY A CA 1
ATOM 546 C C . GLY A 1 70 ? -0.906 -5.360 -10.835 1.00 95.06 70 GLY A C 1
ATOM 547 O O . GLY A 1 70 ? -0.337 -5.368 -11.925 1.00 95.06 70 GLY A O 1
ATOM 548 N N . ALA A 1 71 ? -0.551 -4.535 -9.848 1.00 95.00 71 ALA A N 1
ATOM 549 C CA . ALA A 1 71 ? 0.496 -3.524 -9.954 1.00 95.00 71 ALA A CA 1
ATOM 550 C C . ALA A 1 71 ? 1.851 -4.148 -10.316 1.00 95.00 71 ALA A C 1
ATOM 552 O O . ALA A 1 71 ? 2.534 -3.669 -11.220 1.00 95.00 71 ALA A O 1
ATOM 553 N N . ARG A 1 72 ? 2.219 -5.265 -9.672 1.00 95.31 72 ARG A N 1
ATOM 554 C CA . ARG A 1 72 ? 3.443 -6.005 -10.006 1.00 95.31 72 ARG A CA 1
ATOM 555 C C . ARG A 1 72 ? 3.439 -6.476 -11.458 1.00 95.31 72 ARG A C 1
ATOM 557 O O . ARG A 1 72 ? 4.383 -6.186 -12.183 1.00 95.31 72 ARG A O 1
ATOM 564 N N . THR A 1 73 ? 2.364 -7.139 -11.879 1.00 96.38 73 THR A N 1
ATOM 565 C CA . THR A 1 73 ? 2.223 -7.665 -13.246 1.00 96.38 73 THR A CA 1
ATOM 566 C C . THR A 1 73 ? 2.327 -6.541 -14.279 1.00 96.38 73 THR A C 1
ATOM 568 O O . THR A 1 73 ? 3.016 -6.674 -15.289 1.00 96.38 73 THR A O 1
ATOM 571 N N . PHE A 1 74 ? 1.6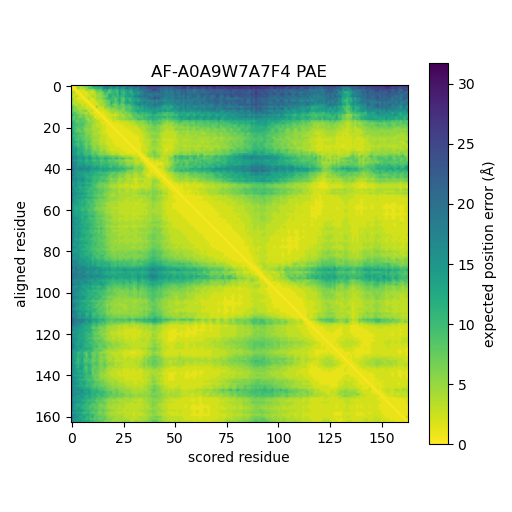85 -5.402 -14.009 1.00 96.69 74 PHE A N 1
ATOM 572 C CA . PHE A 1 74 ? 1.740 -4.228 -14.872 1.00 96.69 74 PHE A CA 1
ATOM 573 C C . PHE A 1 74 ? 3.163 -3.670 -14.994 1.00 96.69 74 PHE A C 1
ATOM 575 O O . PHE A 1 74 ? 3.640 -3.438 -16.105 1.00 96.69 74 PHE A O 1
ATOM 582 N N . VAL A 1 75 ? 3.863 -3.484 -13.872 1.00 96.88 75 VAL A N 1
ATOM 583 C CA . VAL A 1 75 ? 5.233 -2.952 -13.868 1.00 96.88 75 VAL A CA 1
ATOM 584 C C . VAL A 1 75 ? 6.206 -3.910 -14.556 1.00 96.88 75 VAL A C 1
ATOM 586 O O . VAL A 1 75 ? 7.013 -3.472 -15.373 1.00 96.88 75 VAL A O 1
ATOM 589 N N . GLU A 1 76 ? 6.102 -5.214 -14.299 1.00 96.69 76 GLU A N 1
ATOM 590 C CA . GLU A 1 76 ? 6.916 -6.237 -14.969 1.00 96.69 76 GLU A CA 1
ATOM 591 C C . GLU A 1 76 ? 6.696 -6.225 -16.490 1.00 96.69 76 GLU A C 1
ATOM 593 O O . GLU A 1 76 ? 7.661 -6.253 -17.256 1.00 96.69 76 GLU A O 1
ATOM 598 N N . ALA A 1 77 ? 5.448 -6.083 -16.947 1.00 97.44 77 ALA A N 1
ATOM 599 C CA . ALA A 1 77 ? 5.140 -5.946 -18.368 1.00 97.44 77 ALA A CA 1
ATOM 600 C C . ALA A 1 77 ? 5.742 -4.665 -18.977 1.00 97.44 77 ALA A C 1
ATOM 602 O O . ALA A 1 77 ? 6.258 -4.695 -20.099 1.00 97.44 77 ALA A O 1
ATOM 603 N N . LYS A 1 78 ? 5.726 -3.540 -18.244 1.00 97.81 78 LYS A N 1
ATOM 604 C CA . LYS A 1 78 ? 6.372 -2.295 -18.690 1.00 97.81 78 LYS A CA 1
ATOM 605 C C . LYS A 1 78 ? 7.881 -2.477 -18.825 1.00 97.81 78 LYS A C 1
ATOM 607 O O . LYS A 1 78 ? 8.402 -2.119 -19.878 1.00 97.81 78 LYS A O 1
ATOM 612 N N . ILE A 1 79 ? 8.545 -3.078 -17.835 1.00 97.19 79 ILE A N 1
ATOM 613 C CA . ILE A 1 79 ? 9.986 -3.385 -17.865 1.00 97.19 79 ILE A CA 1
ATOM 614 C C . ILE A 1 79 ? 10.320 -4.242 -19.085 1.00 97.19 79 ILE A C 1
ATOM 616 O O . ILE A 1 79 ? 11.112 -3.813 -19.923 1.00 97.19 79 ILE A O 1
ATOM 620 N N . LYS A 1 80 ? 9.636 -5.382 -19.250 1.00 96.94 80 LYS A N 1
ATOM 621 C CA . LYS A 1 80 ? 9.858 -6.305 -20.372 1.00 96.94 80 LYS A CA 1
ATOM 622 C C . LYS A 1 80 ? 9.712 -5.608 -21.727 1.00 96.94 80 LYS A C 1
ATOM 624 O O . LYS A 1 80 ? 10.516 -5.819 -22.628 1.00 96.94 80 LYS A O 1
ATOM 629 N N . SER A 1 81 ? 8.706 -4.743 -21.869 1.00 95.62 81 SER A N 1
ATOM 630 C CA . SER A 1 81 ? 8.492 -3.968 -23.094 1.00 95.62 81 SER A CA 1
ATOM 631 C C . SER A 1 81 ? 9.634 -2.985 -23.390 1.00 95.62 81 SER A C 1
ATOM 633 O O . SER A 1 81 ? 9.965 -2.798 -24.559 1.00 95.62 81 SER A O 1
ATOM 635 N N . ARG A 1 82 ? 10.249 -2.361 -22.374 1.00 95.44 82 ARG A N 1
ATOM 636 C CA . ARG A 1 82 ? 11.388 -1.440 -22.571 1.00 95.44 82 ARG A CA 1
ATOM 637 C C . ARG A 1 82 ? 12.678 -2.197 -22.857 1.00 95.44 82 ARG A C 1
ATOM 639 O O . ARG A 1 82 ? 13.423 -1.796 -23.741 1.00 95.44 82 ARG A O 1
ATOM 646 N N . GLU A 1 83 ? 12.909 -3.308 -22.165 1.00 95.19 83 GLU A N 1
ATOM 647 C CA . GLU A 1 83 ? 14.063 -4.181 -22.412 1.00 95.19 83 GLU A CA 1
ATOM 648 C C . GLU A 1 83 ? 14.046 -4.737 -23.840 1.00 95.19 83 GLU A C 1
ATOM 650 O O . GLU A 1 83 ? 15.076 -4.723 -24.513 1.00 95.19 83 GLU A O 1
ATOM 655 N N . ALA A 1 84 ? 12.870 -5.133 -24.339 1.00 94.38 84 ALA A N 1
ATOM 656 C CA . ALA A 1 84 ? 12.704 -5.561 -25.725 1.00 94.38 84 ALA A CA 1
ATOM 657 C C . ALA A 1 84 ? 13.055 -4.446 -26.725 1.00 94.38 84 ALA A C 1
ATOM 659 O O . ALA A 1 84 ? 13.761 -4.708 -27.691 1.00 94.38 84 ALA A O 1
ATOM 660 N N . LYS A 1 85 ? 12.631 -3.197 -26.468 1.00 93.25 85 LYS A N 1
ATOM 661 C CA . LYS A 1 85 ? 12.983 -2.042 -27.316 1.00 93.25 85 LYS A CA 1
ATOM 662 C C . LYS A 1 85 ? 14.485 -1.762 -27.338 1.00 93.25 85 LYS A C 1
ATOM 664 O O . LYS A 1 85 ? 15.029 -1.494 -28.396 1.00 93.25 85 LYS A O 1
ATOM 669 N N . LEU A 1 86 ? 15.157 -1.826 -26.188 1.00 91.69 86 LEU A N 1
ATOM 670 C CA . LEU A 1 86 ? 16.606 -1.587 -26.115 1.00 91.69 86 LEU A CA 1
ATOM 671 C C . LEU A 1 86 ? 17.429 -2.703 -26.769 1.00 91.69 86 LEU A C 1
ATOM 673 O O . LEU A 1 86 ? 18.542 -2.449 -27.224 1.00 91.69 86 LEU A O 1
ATOM 677 N N . SER A 1 87 ? 16.883 -3.919 -26.809 1.00 91.88 87 SER A N 1
ATOM 678 C CA . SER A 1 87 ? 17.527 -5.082 -27.425 1.00 91.88 87 SER A CA 1
ATOM 679 C C . SER A 1 87 ? 17.331 -5.145 -28.944 1.00 91.88 87 SER A C 1
ATOM 681 O O . SER A 1 87 ? 18.003 -5.937 -29.598 1.00 91.88 87 SER A O 1
ATOM 683 N N . ASP A 1 88 ? 16.422 -4.341 -29.505 1.00 92.88 88 ASP A N 1
ATOM 684 C CA . ASP A 1 88 ? 16.164 -4.277 -30.943 1.00 92.88 88 ASP A CA 1
ATOM 685 C C . ASP A 1 88 ? 17.286 -3.489 -31.656 1.00 92.88 88 ASP A C 1
ATOM 687 O O . ASP A 1 88 ? 17.455 -2.288 -31.403 1.00 92.88 88 ASP A O 1
ATOM 691 N N . PRO A 1 89 ? 18.062 -4.122 -32.561 1.00 88.06 89 PRO A N 1
ATOM 692 C CA . PRO A 1 89 ? 19.124 -3.450 -33.309 1.00 88.06 89 PRO A CA 1
ATOM 693 C C . PRO A 1 89 ? 18.620 -2.297 -34.186 1.00 88.06 89 PRO A C 1
ATOM 695 O O . PRO A 1 89 ? 19.387 -1.379 -34.474 1.00 88.06 89 PRO A O 1
ATOM 698 N N . ALA A 1 90 ? 17.349 -2.331 -34.598 1.00 91.88 90 ALA A N 1
ATOM 699 C CA . ALA A 1 90 ? 16.718 -1.288 -35.400 1.00 91.88 90 ALA A CA 1
ATOM 700 C C . ALA A 1 90 ? 16.228 -0.095 -34.558 1.00 91.88 90 ALA A C 1
ATOM 702 O O . ALA A 1 90 ? 15.754 0.900 -35.114 1.00 91.88 90 ALA A O 1
ATOM 703 N N . PHE A 1 91 ? 16.332 -0.162 -33.223 1.00 90.19 91 PHE A N 1
ATOM 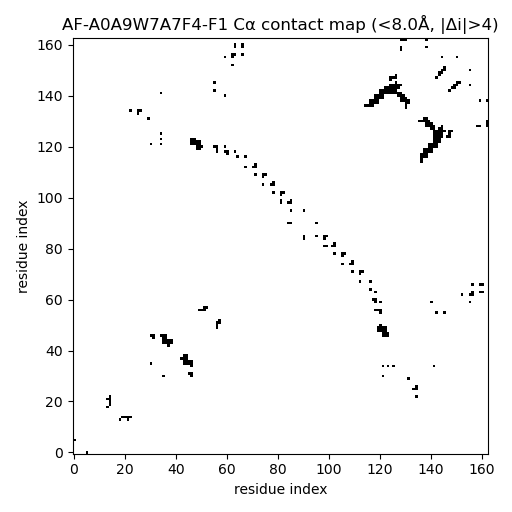704 C CA . PHE A 1 91 ? 15.834 0.895 -32.352 1.00 90.19 91 PHE A CA 1
ATOM 705 C C . PHE A 1 91 ? 16.695 2.170 -32.450 1.00 90.19 91 PHE A C 1
ATOM 707 O O . PHE A 1 91 ? 17.919 2.102 -32.264 1.00 90.19 91 PHE A O 1
ATOM 714 N N . PRO A 1 92 ? 16.089 3.352 -32.686 1.00 90.19 92 PRO A N 1
ATOM 715 C CA . PRO A 1 92 ? 16.824 4.595 -32.897 1.00 90.19 92 PRO A CA 1
ATOM 716 C C . PRO A 1 92 ? 17.767 4.930 -31.738 1.00 90.19 92 PRO A C 1
ATOM 718 O O . PRO A 1 92 ? 17.342 5.054 -30.587 1.00 90.19 92 PRO A O 1
ATOM 721 N N . ALA A 1 93 ? 19.051 5.142 -32.045 1.00 85.50 93 ALA A N 1
ATOM 722 C CA . ALA A 1 93 ? 20.063 5.491 -31.045 1.00 85.50 93 ALA A CA 1
ATOM 723 C C . ALA A 1 93 ? 19.708 6.774 -30.273 1.00 85.50 93 ALA A C 1
ATOM 725 O O . ALA A 1 93 ? 19.928 6.843 -29.066 1.00 85.50 93 ALA A O 1
ATOM 726 N N . SER A 1 94 ? 19.083 7.745 -30.946 1.00 87.12 94 SER A N 1
ATOM 727 C CA . SER A 1 94 ? 18.619 9.007 -30.357 1.00 87.12 94 SER A CA 1
ATOM 728 C C . SER A 1 94 ? 17.544 8.838 -29.278 1.00 87.12 94 SER A C 1
ATOM 730 O O . SER A 1 94 ? 17.359 9.737 -28.467 1.00 87.12 94 SER A O 1
ATOM 732 N N . SER A 1 95 ? 16.842 7.700 -29.239 1.00 88.69 95 SER A N 1
ATOM 733 C CA . SER A 1 95 ? 15.790 7.416 -28.254 1.00 88.69 95 SER A CA 1
ATOM 734 C C . SER A 1 95 ? 16.234 6.461 -27.142 1.00 88.69 95 SER A C 1
ATOM 736 O O . SER A 1 95 ? 15.459 6.211 -26.217 1.00 88.69 95 SER A O 1
ATOM 738 N N . LYS A 1 96 ? 17.457 5.910 -27.201 1.00 88.44 96 LYS A N 1
ATOM 739 C CA . LYS A 1 96 ? 17.936 4.911 -26.227 1.00 88.44 96 LYS A CA 1
ATOM 740 C C . LYS A 1 96 ? 18.007 5.471 -24.811 1.00 88.44 96 LYS A C 1
ATOM 742 O O . LYS A 1 96 ? 17.462 4.852 -23.903 1.00 88.44 96 LYS A O 1
ATOM 747 N N . THR A 1 97 ? 18.568 6.667 -24.643 1.00 90.75 97 THR A N 1
ATOM 748 C CA . THR A 1 97 ? 18.711 7.315 -23.330 1.00 90.75 97 THR A CA 1
ATOM 749 C C . THR A 1 97 ? 17.363 7.492 -22.627 1.00 90.75 97 THR A C 1
ATOM 751 O O . THR A 1 97 ? 17.217 7.118 -21.469 1.00 90.75 97 THR A O 1
ATOM 754 N N . THR A 1 98 ? 16.332 7.957 -23.341 1.00 93.44 98 THR A N 1
ATOM 755 C CA . THR A 1 98 ? 14.980 8.109 -22.777 1.00 93.44 98 THR A CA 1
ATOM 756 C C . THR A 1 98 ? 14.386 6.770 -22.335 1.00 93.44 98 THR A C 1
ATOM 758 O O . THR A 1 98 ? 13.779 6.670 -21.269 1.00 93.44 98 THR A O 1
ATOM 761 N N . VAL A 1 99 ? 14.570 5.708 -23.125 1.00 93.38 99 VAL A N 1
ATOM 762 C CA . VAL A 1 99 ? 14.061 4.374 -22.770 1.00 93.38 99 VAL A CA 1
ATOM 763 C C . VAL A 1 99 ? 14.829 3.768 -21.592 1.00 93.38 99 VAL A C 1
ATOM 765 O O . VAL A 1 99 ? 14.227 3.078 -20.770 1.00 93.38 99 VAL A O 1
ATOM 768 N N . GLU A 1 100 ? 16.129 4.033 -21.468 1.00 93.44 100 GLU A N 1
ATOM 769 C CA . GLU A 1 100 ? 16.936 3.631 -20.310 1.00 93.44 100 GLU A CA 1
ATOM 770 C C . GLU A 1 100 ? 16.479 4.331 -19.023 1.00 93.44 100 GLU A C 1
ATOM 772 O O . GLU A 1 100 ? 16.354 3.682 -17.979 1.00 93.44 100 GLU A O 1
ATOM 777 N N . GLU A 1 101 ? 16.157 5.624 -19.093 1.00 95.31 101 GLU A N 1
ATOM 778 C CA . GLU A 1 101 ? 15.578 6.381 -17.978 1.00 95.31 101 GLU A CA 1
ATOM 779 C C . GLU A 1 101 ? 14.200 5.839 -17.577 1.00 95.31 101 GLU A C 1
ATOM 781 O O . GLU A 1 101 ? 13.956 5.588 -16.392 1.00 95.31 101 GLU A O 1
ATOM 786 N N . GLU A 1 102 ? 13.321 5.565 -18.549 1.00 95.56 102 GLU A N 1
ATOM 787 C CA . GLU A 1 102 ? 12.042 4.896 -18.291 1.00 95.56 102 GLU A CA 1
ATOM 788 C C . GLU A 1 102 ? 12.246 3.522 -17.642 1.00 95.56 102 GLU A C 1
ATOM 790 O O . GLU A 1 102 ? 11.551 3.161 -16.690 1.00 95.56 102 GLU A O 1
ATOM 795 N N . LEU A 1 103 ? 13.191 2.727 -18.148 1.00 95.75 103 LEU A N 1
ATOM 796 C CA . LEU A 1 103 ? 13.481 1.400 -17.618 1.00 95.75 103 LEU A CA 1
ATOM 797 C C . LEU A 1 103 ? 13.969 1.483 -16.169 1.00 95.75 103 LEU A C 1
ATOM 799 O O . LEU A 1 103 ? 13.522 0.701 -15.325 1.00 95.75 103 LEU A O 1
ATOM 803 N N . LYS A 1 104 ? 14.844 2.446 -15.861 1.00 96.88 104 LYS A N 1
ATOM 804 C CA . LYS A 1 104 ? 15.290 2.726 -14.493 1.00 96.88 104 LYS A CA 1
ATOM 805 C C . LYS A 1 104 ? 14.108 3.097 -13.598 1.00 96.88 104 LYS A C 1
ATOM 807 O O . LYS A 1 104 ? 13.942 2.476 -12.549 1.00 96.88 104 LYS A O 1
ATOM 812 N N . TYR A 1 105 ? 13.249 4.015 -14.045 1.00 96.38 105 TYR A N 1
ATOM 813 C CA . TYR A 1 105 ? 12.029 4.397 -13.331 1.00 96.38 105 TYR A CA 1
ATOM 814 C C . TYR A 1 105 ? 11.164 3.174 -12.992 1.00 96.38 105 TYR A C 1
ATOM 816 O O . TYR A 1 105 ? 10.820 2.957 -11.828 1.00 96.38 105 TYR A O 1
ATOM 824 N N . TRP A 1 106 ? 10.858 2.322 -13.976 1.00 97.38 106 TRP A N 1
ATOM 825 C CA . TRP A 1 106 ? 10.018 1.143 -13.750 1.00 97.38 106 TRP A CA 1
ATOM 826 C C . TRP A 1 106 ? 10.687 0.101 -12.848 1.00 97.38 106 TRP A C 1
ATOM 828 O O . TRP A 1 106 ? 10.011 -0.505 -12.016 1.00 97.38 106 TRP A O 1
ATOM 838 N N . ARG A 1 107 ? 12.010 -0.084 -12.945 1.00 96.19 107 ARG A N 1
ATOM 839 C CA . ARG A 1 107 ? 12.767 -0.964 -12.037 1.00 96.19 107 ARG A CA 1
ATOM 840 C C . ARG A 1 107 ? 12.726 -0.465 -10.596 1.00 96.19 107 ARG A C 1
ATOM 842 O O . ARG A 1 107 ? 12.579 -1.275 -9.681 1.00 96.19 107 ARG A O 1
ATOM 849 N N . ASP A 1 108 ? 12.807 0.842 -10.381 1.00 94.75 108 ASP A N 1
ATOM 850 C CA . ASP A 1 108 ? 12.693 1.422 -9.044 1.00 94.75 108 ASP A CA 1
ATOM 851 C C . ASP A 1 108 ? 11.268 1.276 -8.489 1.00 94.75 108 ASP A C 1
ATOM 853 O O . ASP A 1 108 ? 11.100 0.857 -7.340 1.00 94.75 108 ASP A O 1
ATOM 857 N N . LYS A 1 109 ? 10.230 1.455 -9.320 1.00 93.56 109 LYS A N 1
ATOM 858 C CA . LYS A 1 109 ? 8.843 1.127 -8.937 1.00 93.56 109 LYS A CA 1
ATOM 859 C C . LYS A 1 109 ? 8.658 -0.353 -8.604 1.00 93.56 109 LYS A C 1
ATOM 861 O O . LYS A 1 109 ? 7.991 -0.676 -7.619 1.00 93.56 109 LYS A O 1
ATOM 866 N N . LEU A 1 110 ? 9.298 -1.258 -9.347 1.00 94.38 110 LEU A N 1
ATOM 867 C CA . LEU A 1 110 ? 9.263 -2.683 -9.027 1.00 94.38 110 LEU A CA 1
ATOM 868 C C . LEU A 1 110 ? 9.872 -2.954 -7.649 1.00 94.38 110 LEU A C 1
ATOM 870 O O . LEU A 1 110 ? 9.285 -3.715 -6.891 1.00 94.38 110 LEU A O 1
ATOM 874 N N . LYS A 1 111 ? 10.993 -2.319 -7.275 1.00 91.25 111 LYS A N 1
ATOM 875 C CA . LYS A 1 111 ? 11.588 -2.471 -5.929 1.00 91.25 111 LYS A CA 1
ATOM 876 C C . LYS A 1 111 ? 10.634 -2.022 -4.816 1.00 91.25 111 LYS A C 1
ATOM 878 O O . LYS A 1 111 ? 10.559 -2.680 -3.776 1.00 91.25 111 LYS A O 1
ATOM 883 N N . MET A 1 112 ? 9.890 -0.937 -5.039 1.00 87.06 112 MET A N 1
ATOM 884 C CA . MET A 1 112 ? 8.894 -0.445 -4.080 1.00 87.06 112 MET A CA 1
ATOM 885 C C . MET A 1 112 ? 7.754 -1.455 -3.896 1.00 87.06 112 MET A C 1
ATOM 887 O O . MET A 1 112 ? 7.427 -1.827 -2.771 1.00 87.06 112 MET A O 1
ATOM 891 N N . ILE A 1 113 ? 7.199 -1.980 -4.991 1.00 90.31 113 ILE A N 1
ATOM 892 C CA . ILE A 1 113 ? 6.072 -2.929 -4.950 1.00 90.31 113 ILE A CA 1
ATOM 893 C C . ILE A 1 113 ? 6.525 -4.330 -4.503 1.00 90.31 113 ILE A C 1
ATOM 895 O O . ILE A 1 113 ? 5.764 -5.074 -3.878 1.00 90.31 113 ILE A O 1
ATOM 899 N N . LYS A 1 114 ? 7.774 -4.708 -4.794 1.00 85.19 114 LYS A N 1
ATOM 900 C CA . LYS A 1 114 ? 8.361 -6.012 -4.469 1.00 85.19 114 LYS A CA 1
ATOM 901 C C . LYS A 1 114 ? 8.589 -6.135 -2.966 1.00 85.19 114 LYS A C 1
ATOM 903 O O . LYS A 1 114 ? 9.467 -5.493 -2.407 1.00 85.19 114 LYS A O 1
ATOM 908 N N . GLY A 1 115 ? 7.807 -6.997 -2.330 1.00 86.50 115 GLY A N 1
ATOM 909 C CA . GLY A 1 115 ? 7.869 -7.300 -0.905 1.00 86.50 115 GLY A CA 1
ATOM 910 C C . GLY A 1 115 ? 6.518 -7.793 -0.400 1.00 86.50 115 GLY A C 1
ATOM 911 O O . GLY A 1 115 ? 5.549 -7.870 -1.163 1.00 86.50 115 GLY A O 1
ATOM 912 N N . THR A 1 116 ? 6.464 -8.132 0.883 1.00 90.88 116 THR A N 1
ATOM 913 C CA . THR A 1 116 ? 5.217 -8.507 1.552 1.00 90.88 116 THR A CA 1
ATOM 914 C C . THR A 1 116 ? 4.532 -7.247 2.058 1.00 90.88 116 THR A C 1
ATOM 916 O O . THR A 1 116 ? 5.053 -6.570 2.945 1.00 90.88 116 THR A O 1
ATOM 919 N N . TRP A 1 117 ? 3.383 -6.931 1.467 1.00 94.50 117 TRP A N 1
ATOM 920 C CA . TRP A 1 117 ? 2.485 -5.892 1.958 1.00 94.50 117 TRP A CA 1
ATOM 921 C C . TRP A 1 117 ? 1.570 -6.476 3.025 1.00 94.50 117 TRP A C 1
ATOM 923 O O . TRP A 1 117 ? 1.083 -7.598 2.871 1.00 94.50 117 TRP A O 1
ATOM 933 N N . HIS A 1 118 ? 1.354 -5.718 4.093 1.00 95.06 118 HIS A N 1
ATOM 934 C CA . HIS A 1 118 ? 0.443 -6.088 5.168 1.00 95.06 118 HIS A CA 1
ATOM 935 C C . HIS A 1 118 ? -0.695 -5.082 5.233 1.00 95.06 118 HIS A C 1
ATOM 937 O O . HIS A 1 118 ? -0.503 -3.888 5.011 1.00 95.06 118 HIS A O 1
ATOM 943 N N . PHE A 1 119 ? -1.872 -5.574 5.582 1.00 96.44 119 PHE A N 1
ATOM 944 C CA . PHE A 1 119 ? -3.059 -4.756 5.742 1.00 96.44 119 PHE A CA 1
ATOM 945 C C . PHE A 1 119 ? -3.437 -4.781 7.216 1.00 96.44 119 PHE A C 1
ATOM 947 O O . PHE A 1 119 ? -3.497 -5.844 7.829 1.00 96.44 119 PHE A O 1
ATOM 954 N N . VAL A 1 120 ? -3.606 -3.608 7.815 1.00 96.38 120 VAL A N 1
ATOM 955 C CA . VAL A 1 120 ? -3.935 -3.475 9.234 1.00 96.38 120 VAL A CA 1
ATOM 956 C C . VAL A 1 120 ? -5.312 -2.854 9.328 1.00 96.38 120 VAL A C 1
ATOM 958 O O . VAL A 1 120 ? -5.476 -1.674 9.037 1.00 96.38 120 VAL A O 1
ATOM 961 N N . VAL A 1 121 ? -6.297 -3.648 9.742 1.00 97.38 121 VAL A N 1
ATOM 962 C CA . VAL A 1 121 ? -7.665 -3.152 9.888 1.00 97.38 121 VAL A CA 1
ATOM 963 C C . VAL A 1 121 ? -7.896 -2.636 11.302 1.00 97.38 121 VAL A C 1
ATOM 965 O O . VAL A 1 121 ? -7.645 -3.343 12.283 1.00 97.38 121 VAL A O 1
ATOM 968 N N . ILE A 1 122 ? -8.358 -1.396 11.388 1.00 96.69 122 ILE A N 1
ATOM 969 C CA . ILE A 1 122 ? -8.644 -0.669 12.618 1.00 96.69 122 ILE A CA 1
ATOM 970 C C . ILE A 1 122 ? -10.161 -0.592 12.766 1.00 96.69 122 ILE A C 1
ATOM 972 O O . ILE A 1 122 ? -10.865 -0.197 11.840 1.00 96.69 122 ILE A O 1
ATOM 976 N N . ASP A 1 123 ? -10.664 -0.984 13.927 1.00 95.19 123 ASP A N 1
ATOM 977 C CA . ASP A 1 123 ? -12.060 -0.815 14.301 1.00 95.19 123 ASP A CA 1
ATOM 978 C C . ASP A 1 123 ? -12.309 0.658 14.632 1.00 95.19 123 ASP A C 1
ATOM 980 O O . ASP A 1 123 ? -11.994 1.112 15.732 1.00 95.19 123 ASP A O 1
ATOM 984 N N . SER A 1 124 ? -12.773 1.408 13.636 1.00 93.44 124 SER A N 1
ATOM 985 C CA . SER A 1 124 ? -13.112 2.822 13.752 1.00 93.44 124 SER A CA 1
ATOM 986 C C . SER A 1 124 ? -14.154 3.186 12.693 1.00 93.44 124 SER A C 1
ATOM 988 O O . SER A 1 124 ? -13.980 2.815 11.527 1.00 93.44 124 SER A O 1
ATOM 990 N N . PRO A 1 125 ? -15.226 3.925 13.041 1.00 92.19 125 PRO A N 1
ATOM 991 C CA . PRO A 1 125 ? -16.295 4.269 12.108 1.00 92.19 125 PRO A CA 1
ATOM 992 C C . PRO A 1 125 ? -15.885 5.355 11.103 1.00 92.19 125 PRO A C 1
ATOM 994 O O . PRO A 1 125 ? -16.623 5.608 10.148 1.00 92.19 125 PRO A O 1
ATOM 997 N N . ILE A 1 126 ? -14.722 5.987 11.296 1.00 92.69 126 ILE A N 1
ATOM 998 C CA . ILE A 1 126 ? -14.172 7.010 10.405 1.00 92.69 126 ILE A CA 1
ATOM 999 C C . ILE A 1 126 ? -13.744 6.338 9.090 1.00 92.69 126 ILE A C 1
ATOM 1001 O O . ILE A 1 126 ? -12.872 5.468 9.118 1.00 92.69 126 ILE A O 1
ATOM 1005 N N . PRO A 1 127 ? -14.316 6.703 7.929 1.00 94.19 127 PRO A N 1
ATOM 1006 C CA . PRO A 1 127 ? -14.018 6.040 6.664 1.00 94.19 127 PRO A CA 1
ATOM 1007 C C . PRO A 1 127 ? -12.687 6.514 6.069 1.00 94.19 127 PRO A C 1
ATOM 1009 O O . PRO A 1 127 ? 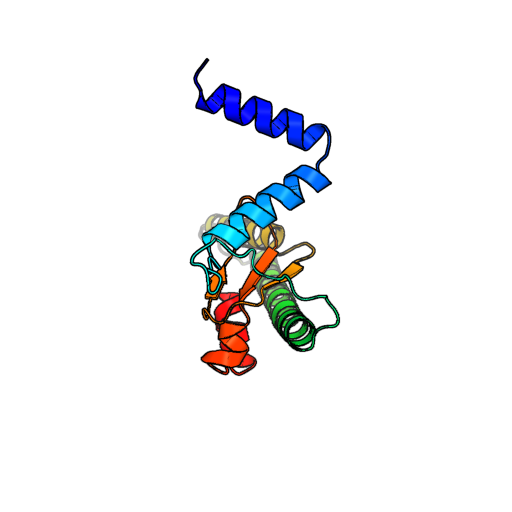-12.649 7.405 5.225 1.00 94.19 127 PRO A O 1
ATOM 1012 N N . GLN A 1 128 ? -11.588 5.906 6.511 1.00 94.88 128 GLN A N 1
ATOM 1013 C CA . GLN A 1 128 ? -10.236 6.296 6.117 1.00 94.88 128 GLN A CA 1
ATOM 1014 C C . GLN A 1 128 ? -9.325 5.087 5.875 1.00 94.88 128 GLN A C 1
ATOM 1016 O O . GLN A 1 128 ? -9.454 4.047 6.524 1.00 94.88 128 GLN A O 1
ATOM 1021 N N . ALA A 1 129 ? -8.371 5.248 4.962 1.00 96.81 129 ALA A N 1
ATOM 1022 C CA . ALA A 1 129 ? -7.179 4.418 4.853 1.00 96.81 129 ALA A CA 1
ATOM 1023 C C . ALA A 1 129 ? -5.941 5.324 4.805 1.00 96.81 129 ALA A C 1
ATOM 1025 O O . ALA A 1 129 ? -6.069 6.509 4.503 1.00 96.81 129 ALA A O 1
ATOM 1026 N N . PHE A 1 130 ? -4.774 4.793 5.169 1.00 95.88 130 PHE A N 1
ATOM 1027 C CA . PHE A 1 130 ? -3.520 5.542 5.100 1.00 95.88 130 PHE A CA 1
ATOM 1028 C C . PHE A 1 130 ? -2.286 4.632 5.064 1.00 95.88 130 PHE A C 1
ATOM 1030 O O . PHE A 1 130 ? -2.296 3.5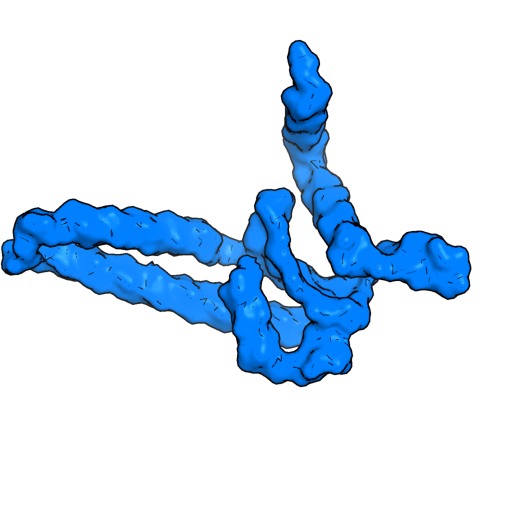00 5.563 1.00 95.88 130 PHE A O 1
ATOM 1037 N N . VAL A 1 131 ? -1.181 5.176 4.556 1.00 94.25 131 VAL A N 1
ATOM 1038 C CA . VAL A 1 131 ? 0.182 4.629 4.667 1.00 94.25 131 VAL A CA 1
ATOM 1039 C C . VAL A 1 131 ? 1.083 5.539 5.502 1.00 94.25 131 VAL A C 1
ATOM 1041 O O . VAL A 1 131 ? 0.752 6.684 5.806 1.00 94.25 131 VAL A O 1
ATOM 1044 N N . SER A 1 132 ? 2.244 5.032 5.917 1.00 90.44 132 SER A N 1
ATOM 1045 C CA . SER A 1 132 ? 3.250 5.844 6.603 1.00 90.44 132 SER A CA 1
ATOM 1046 C C . SER A 1 132 ? 4.661 5.397 6.254 1.00 90.44 132 SER A C 1
ATOM 1048 O O . SER A 1 132 ? 4.973 4.206 6.314 1.00 90.44 132 SER A O 1
ATOM 1050 N N . ASP A 1 133 ? 5.548 6.361 6.012 1.00 86.75 133 ASP A N 1
ATOM 1051 C CA . ASP A 1 133 ? 6.982 6.116 5.814 1.00 86.75 133 ASP A CA 1
ATOM 1052 C C . ASP A 1 133 ? 7.647 5.475 7.041 1.00 86.75 133 ASP A C 1
ATOM 1054 O O . ASP A 1 133 ? 8.646 4.766 6.921 1.00 86.75 133 ASP A O 1
ATOM 1058 N N . LEU A 1 134 ? 7.071 5.678 8.232 1.00 85.62 134 LEU A N 1
ATOM 1059 C CA . LEU A 1 134 ? 7.546 5.075 9.479 1.00 85.62 134 LEU A CA 1
ATOM 1060 C C . LEU A 1 134 ? 7.135 3.599 9.616 1.00 85.62 134 LEU A C 1
ATOM 1062 O O . LEU A 1 134 ? 7.682 2.880 10.453 1.00 85.62 134 LEU A O 1
ATOM 1066 N N . SER A 1 135 ? 6.173 3.131 8.815 1.00 87.38 135 SER A N 1
ATOM 1067 C CA . SER A 1 135 ? 5.772 1.723 8.745 1.00 87.38 135 SER A CA 1
ATOM 1068 C C . SER A 1 135 ? 5.596 1.291 7.287 1.00 87.38 135 SER A C 1
ATOM 1070 O O . SER A 1 135 ? 4.472 1.109 6.814 1.00 87.38 135 SER A O 1
ATOM 1072 N N . PRO A 1 136 ? 6.707 1.126 6.547 1.00 88.62 136 PRO A N 1
ATOM 1073 C CA . PRO A 1 136 ? 6.647 0.855 5.121 1.00 88.62 136 PRO A CA 1
ATOM 1074 C C . PRO A 1 136 ? 5.956 -0.483 4.837 1.00 88.62 136 PRO A C 1
ATOM 1076 O O . PRO A 1 136 ? 6.064 -1.438 5.610 1.00 88.62 136 PRO A O 1
ATOM 1079 N N . ARG A 1 137 ? 5.301 -0.569 3.671 1.00 91.44 137 ARG A N 1
ATOM 1080 C CA . ARG A 1 137 ? 4.583 -1.767 3.186 1.00 91.44 137 ARG A CA 1
ATOM 1081 C C . ARG A 1 137 ? 3.405 -2.180 4.071 1.00 91.44 137 ARG A C 1
ATOM 1083 O O . ARG A 1 137 ? 3.045 -3.361 4.115 1.00 91.44 137 ARG A O 1
ATOM 1090 N N . LYS A 1 138 ? 2.819 -1.221 4.783 1.00 94.56 138 LYS A N 1
ATOM 1091 C CA . LYS A 1 138 ? 1.586 -1.412 5.537 1.00 94.56 138 LYS A CA 1
ATOM 1092 C C . LYS A 1 138 ? 0.565 -0.383 5.118 1.00 94.56 138 LYS A C 1
ATOM 1094 O O . LYS A 1 138 ? 0.867 0.804 5.144 1.00 94.56 138 LYS A O 1
ATOM 1099 N N . ILE A 1 139 ? -0.624 -0.865 4.791 1.00 96.25 139 ILE A N 1
ATOM 1100 C CA . ILE A 1 139 ? -1.789 -0.019 4.569 1.00 96.25 139 ILE A CA 1
ATOM 1101 C C . ILE A 1 139 ? -2.715 -0.217 5.765 1.00 96.25 139 ILE A C 1
ATOM 1103 O O . ILE A 1 139 ? -3.085 -1.346 6.107 1.00 96.25 139 ILE A O 1
ATOM 1107 N N . TYR A 1 140 ? -3.032 0.883 6.431 1.00 97.38 140 TYR A N 1
ATOM 1108 C CA . TYR A 1 140 ? -3.963 0.937 7.544 1.00 97.38 140 TYR A CA 1
ATOM 1109 C C . TYR A 1 140 ? -5.344 1.271 7.003 1.00 97.38 140 TYR A C 1
ATOM 1111 O O . TYR A 1 140 ? -5.474 2.150 6.159 1.00 97.38 140 TYR A O 1
ATOM 1119 N N . VAL A 1 141 ? -6.365 0.552 7.459 1.00 97.44 141 VAL A N 1
ATOM 1120 C CA . VAL A 1 141 ? -7.721 0.650 6.913 1.00 97.44 141 VAL A CA 1
ATOM 1121 C C . VAL A 1 141 ? -8.712 0.676 8.063 1.00 97.44 141 VAL A C 1
ATOM 1123 O O . VAL A 1 141 ? -8.794 -0.283 8.827 1.00 97.44 141 VAL A O 1
ATOM 1126 N N . ASN A 1 142 ? -9.483 1.746 8.183 1.00 96.62 142 ASN A N 1
ATOM 1127 C CA . ASN A 1 142 ? -10.538 1.839 9.181 1.00 96.62 142 ASN A CA 1
ATOM 1128 C C . ASN A 1 142 ? -11.798 1.109 8.698 1.00 96.62 142 ASN A C 1
ATOM 1130 O O . ASN A 1 142 ? -12.140 1.132 7.509 1.00 96.62 142 ASN A O 1
ATOM 1134 N N . THR A 1 143 ? -12.528 0.482 9.621 1.00 96.06 143 THR A N 1
ATOM 1135 C CA . THR A 1 143 ? -13.775 -0.228 9.307 1.00 96.06 143 THR A CA 1
ATOM 1136 C C . THR A 1 143 ? -14.846 0.665 8.706 1.00 96.06 143 THR A C 1
ATOM 1138 O O . THR A 1 143 ? -15.628 0.165 7.902 1.00 96.06 143 THR A O 1
ATOM 1141 N N . GLY A 1 144 ? -14.825 1.969 8.987 1.00 94.12 144 GLY A N 1
ATOM 1142 C CA . GLY A 1 144 ? -15.741 2.963 8.434 1.00 94.12 144 GLY A CA 1
ATOM 1143 C C . GLY A 1 144 ? -15.859 2.941 6.909 1.00 94.12 144 GLY A C 1
ATOM 1144 O O . GLY A 1 144 ? -16.942 3.183 6.382 1.00 94.12 144 GLY A O 1
ATOM 1145 N N . LEU A 1 145 ? -14.796 2.575 6.180 1.00 95.00 145 LEU A N 1
ATOM 1146 C CA . LEU A 1 145 ? -14.867 2.404 4.720 1.00 95.00 145 LEU A CA 1
ATOM 1147 C C . LEU A 1 145 ? -15.848 1.290 4.323 1.00 95.00 145 LEU A C 1
ATOM 1149 O O . LEU A 1 145 ? -16.568 1.399 3.338 1.00 95.00 145 LEU A O 1
ATOM 1153 N N . MET A 1 146 ? -15.900 0.213 5.105 1.00 94.88 146 MET A N 1
ATOM 1154 C CA . MET A 1 146 ? -16.752 -0.949 4.846 1.00 94.88 146 MET A CA 1
ATOM 1155 C C . MET A 1 146 ? -18.114 -0.856 5.532 1.00 94.88 146 MET A C 1
ATOM 1157 O O . MET A 1 146 ? -19.058 -1.463 5.046 1.00 94.88 146 MET A O 1
ATOM 1161 N N . THR A 1 147 ? -18.221 -0.155 6.662 1.00 93.62 147 THR A N 1
ATOM 1162 C CA . THR A 1 147 ? -19.454 -0.098 7.462 1.00 93.62 147 THR A CA 1
ATOM 1163 C C . THR A 1 147 ? -20.246 1.181 7.222 1.00 93.62 147 THR A C 1
ATOM 1165 O O . THR A 1 147 ? -21.449 1.109 7.001 1.00 93.62 147 THR A O 1
ATOM 1168 N N . THR A 1 148 ? -19.584 2.340 7.236 1.00 92.12 148 THR A N 1
ATOM 1169 C CA . THR A 1 148 ? -20.225 3.656 7.099 1.00 92.12 148 THR A CA 1
ATOM 1170 C C . THR A 1 148 ? -20.461 4.006 5.633 1.00 92.12 148 THR A C 1
ATOM 1172 O O . THR A 1 148 ? -21.570 4.372 5.261 1.00 92.12 148 THR A O 1
ATOM 1175 N N . LEU A 1 149 ? -19.431 3.873 4.788 1.00 91.62 149 LEU A N 1
ATOM 1176 C CA . LEU A 1 149 ? -19.563 4.111 3.343 1.00 91.62 149 LEU A CA 1
ATOM 1177 C C . LEU A 1 149 ? -20.068 2.889 2.576 1.00 91.62 149 LEU A C 1
ATOM 1179 O O . LEU A 1 149 ? -20.467 3.021 1.423 1.00 91.62 149 LEU A O 1
ATOM 1183 N N . ASN A 1 150 ? -20.048 1.710 3.207 1.00 92.38 150 ASN A N 1
ATOM 1184 C CA . ASN A 1 150 ? -20.428 0.443 2.588 1.00 92.38 150 ASN A CA 1
ATOM 1185 C C . ASN A 1 150 ? -19.736 0.209 1.231 1.00 92.38 150 ASN A C 1
ATOM 1187 O O . ASN A 1 150 ? -20.360 -0.264 0.281 1.00 92.38 150 ASN A O 1
ATOM 1191 N N . CYS A 1 151 ? -18.445 0.558 1.133 1.00 93.25 151 CYS A N 1
ATOM 1192 C CA . CYS A 1 151 ? -17.700 0.438 -0.115 1.00 93.25 151 CYS A CA 1
ATOM 1193 C C . CYS A 1 151 ? -17.754 -0.998 -0.644 1.00 93.25 151 CYS A C 1
ATOM 1195 O O . CYS A 1 151 ? -17.493 -1.960 0.089 1.00 93.25 151 CYS A O 1
ATOM 1197 N N . SER A 1 152 ? -18.027 -1.137 -1.938 1.00 97.00 152 SER A N 1
ATOM 1198 C CA . SER A 1 152 ? -17.844 -2.365 -2.708 1.00 97.00 152 SER A CA 1
ATOM 1199 C C . SER A 1 152 ? -16.361 -2.752 -2.790 1.00 97.00 152 SER A C 1
ATOM 1201 O O . SER A 1 152 ? -15.470 -1.960 -2.483 1.00 97.00 152 SER A O 1
ATOM 1203 N N . ASP A 1 153 ? -16.064 -3.979 -3.227 1.00 97.25 153 ASP A N 1
ATOM 1204 C CA . ASP A 1 153 ? -14.671 -4.427 -3.392 1.00 97.25 153 ASP A CA 1
ATOM 1205 C C . ASP A 1 153 ? -13.897 -3.584 -4.416 1.00 97.25 153 ASP A C 1
ATOM 1207 O O . ASP A 1 153 ? -12.690 -3.410 -4.270 1.00 97.25 153 ASP A O 1
ATOM 1211 N N . ASN A 1 154 ? -14.579 -3.033 -5.425 1.00 96.31 154 ASN A N 1
ATOM 1212 C CA . ASN A 1 154 ? -13.959 -2.174 -6.435 1.00 96.31 154 ASN A CA 1
ATOM 1213 C C . ASN A 1 154 ? -13.622 -0.788 -5.874 1.00 96.31 154 ASN A C 1
ATOM 1215 O O . ASN A 1 154 ? -12.528 -0.284 -6.110 1.00 96.31 154 ASN A O 1
ATOM 1219 N N . GLU A 1 155 ? -14.527 -0.188 -5.101 1.00 96.69 155 GLU A N 1
ATOM 1220 C CA . GLU A 1 155 ? -14.276 1.103 -4.447 1.00 96.69 155 GLU A CA 1
ATOM 1221 C C . GLU A 1 155 ? -13.191 0.970 -3.382 1.00 96.69 155 GLU A C 1
ATOM 1223 O O . GLU A 1 155 ? -12.276 1.789 -3.317 1.00 96.69 155 GLU A O 1
ATOM 1228 N N . LEU A 1 156 ? -13.223 -0.120 -2.609 1.00 96.31 156 LEU A N 1
ATOM 1229 C CA . LEU A 1 156 ? -12.148 -0.445 -1.682 1.00 96.31 156 LEU A CA 1
ATOM 1230 C C . LEU A 1 156 ? -10.823 -0.624 -2.432 1.00 96.31 156 LEU A C 1
ATOM 1232 O O . LEU A 1 156 ? -9.797 -0.134 -1.975 1.00 9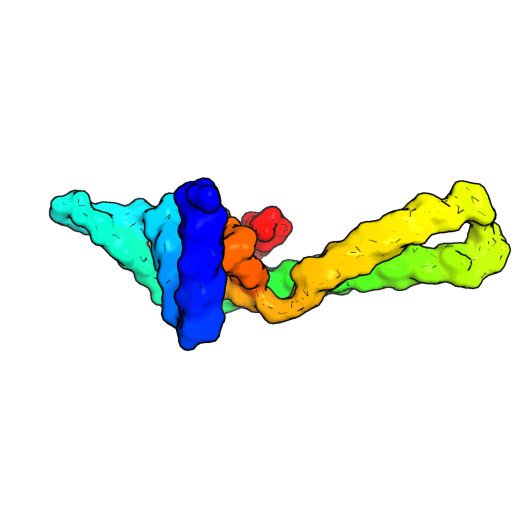6.31 156 LEU A O 1
ATOM 1236 N N . ALA A 1 157 ? -10.831 -1.267 -3.604 1.00 96.56 157 ALA A N 1
ATOM 1237 C CA . ALA A 1 157 ? -9.626 -1.405 -4.412 1.00 96.56 157 ALA A CA 1
ATOM 1238 C C . ALA A 1 157 ? -9.086 -0.065 -4.923 1.00 96.56 157 ALA A C 1
ATOM 1240 O O . ALA A 1 157 ? -7.873 0.109 -5.001 1.00 96.56 157 ALA A O 1
ATOM 1241 N N . MET A 1 158 ? -9.962 0.884 -5.253 1.00 95.56 158 MET A N 1
ATOM 1242 C CA . MET A 1 158 ? -9.552 2.233 -5.643 1.00 95.56 158 MET A CA 1
ATOM 1243 C C . MET A 1 158 ? -8.888 2.976 -4.485 1.00 95.56 158 MET A C 1
ATOM 1245 O O . MET A 1 158 ? -7.816 3.542 -4.678 1.00 95.56 158 MET A O 1
ATOM 1249 N N . VAL A 1 159 ? -9.485 2.934 -3.289 1.00 96.06 159 VAL A N 1
ATOM 1250 C CA . VAL A 1 159 ? -8.913 3.568 -2.091 1.00 96.06 159 VAL A CA 1
ATOM 1251 C C . VAL A 1 159 ? -7.565 2.933 -1.752 1.00 96.06 159 VAL A C 1
ATOM 1253 O O . VAL A 1 159 ? -6.559 3.624 -1.684 1.00 96.06 159 VAL A O 1
ATOM 1256 N N . LEU A 1 160 ? -7.502 1.605 -1.636 1.00 95.75 160 LEU A N 1
ATOM 1257 C CA . LEU A 1 160 ? -6.259 0.897 -1.305 1.00 95.75 160 LEU A CA 1
ATOM 1258 C C . LEU A 1 160 ? -5.192 0.958 -2.405 1.00 95.75 160 LEU A C 1
ATOM 1260 O O . LEU A 1 160 ? -4.046 0.625 -2.141 1.00 95.75 160 LEU A O 1
ATOM 1264 N N . GLY A 1 161 ? -5.570 1.268 -3.646 1.00 93.75 161 GLY A N 1
ATOM 1265 C CA . GLY A 1 161 ? -4.627 1.467 -4.744 1.00 93.75 161 GLY A CA 1
ATOM 1266 C C . GLY A 1 161 ? -4.091 2.895 -4.832 1.00 93.75 161 GLY A C 1
ATOM 1267 O O . GLY A 1 161 ? -3.061 3.104 -5.472 1.00 93.75 161 GLY A O 1
ATOM 1268 N N . HIS A 1 162 ? -4.799 3.862 -4.241 1.00 94.19 162 HIS A N 1
ATOM 1269 C CA . HIS A 1 162 ? -4.321 5.232 -4.073 1.00 94.19 162 HIS A CA 1
ATOM 1270 C C . HIS A 1 162 ? -3.238 5.314 -2.993 1.00 94.19 162 HIS A C 1
ATOM 1272 O O . HIS A 1 162 ? -2.222 5.975 -3.212 1.00 94.19 162 HIS A O 1
ATOM 1278 N N . GLU A 1 163 ? -3.472 4.621 -1.875 1.00 92.44 163 GLU A N 1
ATOM 1279 C CA . GLU A 1 163 ? -2.538 4.467 -0.750 1.00 92.44 163 GLU A CA 1
ATOM 1280 C C . GLU A 1 163 ? -1.313 3.597 -1.095 1.00 92.44 163 GLU A C 1
ATOM 1282 O O . GLU A 1 163 ? -0.178 3.988 -0.730 1.00 92.44 163 GLU A O 1
#

pLDDT: mean 89.95, std 9.06, range [54.38, 97.81]

Sequence (163 aa):
MSIYQTGKAMGTAEYARDPRAAEKRIRNQLVMSQAFELDEGGKPKFPKLLGTLHPGHVRVEIVGRRIVKGARTFVEAKIKSREAKLSDPAFPASSKTTVEEELKYWRDKLKMIKGTWHFVVIDSPIPQAFVSDLSPRKIYVNTGLMTTLNCSDNELAMVLGHE